Protein AF-A0A662XGJ7-F1 (afdb_monomer_lite)

Foldseek 3Di:
DPVVVVVVVVVVVCVVVVVVPPPDVVNLCVDPPHPNDDVVVVVVVVVVDDPVVVVVVVVVVVVVVVVVVVVVVVVVVVVVVVVVVVVVVVVVVVVVVVVVVVVVVVVVVVVVVVVVVVVVVVVVCVVVVVVVVVVVVVVVVVVVVVCVVCVVVVVVCVVPPPDDDDDDDDDD

Radius of gyration: 50.6 Å; chains: 1; bounding box: 105×69×120 Å

Sequence (172 aa):
MEDHGMARMQELLSSYYGLQDKESEQERLRNIDSPGFAPKTYVKLLESRGLNDLLETDDQLIREIKELDTNMQMLVYENYNKFISATDTIRKMKNNVASMEDEVGRVVASMDAITAKSESINVALAPHRSKVEKLIGVRRLLKRLEFIFELPQRLNTYEFAPKRPETWAGAD

Structure (mmCIF, N/CA/C/O backbone):
data_AF-A0A662XGJ7-F1
#
_entry.id   AF-A0A662XGJ7-F1
#
loop_
_atom_site.group_PDB
_atom_site.id
_atom_site.type_symbol
_atom_site.label_atom_id
_atom_site.label_alt_id
_atom_site.label_comp_id
_atom_site.label_asym_id
_atom_site.label_entity_id
_atom_site.label_seq_id
_atom_site.pdbx_PDB_ins_code
_atom_site.Cartn_x
_atom_site.Cartn_y
_atom_site.Cartn_z
_atom_site.occupancy
_atom_site.B_iso_or_equiv
_atom_site.auth_seq_id
_atom_site.auth_comp_id
_atom_site.auth_asym_id
_atom_site.auth_atom_id
_atom_site.pdbx_PDB_model_num
ATOM 1 N N . MET A 1 1 ? -12.585 -25.564 -6.637 1.00 50.94 1 MET A N 1
ATOM 2 C CA . MET A 1 1 ? -12.039 -25.880 -5.295 1.00 50.94 1 MET A CA 1
ATOM 3 C C . MET A 1 1 ? -11.843 -24.614 -4.436 1.00 50.94 1 MET A C 1
ATOM 5 O O . MET A 1 1 ? -11.063 -24.653 -3.497 1.00 50.94 1 MET A O 1
ATOM 9 N N . GLU A 1 2 ? -12.564 -23.510 -4.687 1.00 54.62 2 GLU A N 1
ATOM 10 C CA . GLU A 1 2 ? -12.321 -22.205 -4.022 1.00 54.62 2 GLU A CA 1
ATOM 11 C C . GLU A 1 2 ? -13.402 -21.801 -2.995 1.00 54.62 2 GLU A C 1
ATOM 13 O O . GLU A 1 2 ? -13.225 -20.846 -2.246 1.00 54.62 2 GLU A O 1
ATOM 18 N N . ASP A 1 3 ? -14.495 -22.562 -2.892 1.00 60.31 3 ASP A N 1
ATOM 19 C CA . ASP A 1 3 ? -15.695 -22.191 -2.120 1.00 60.31 3 ASP A CA 1
ATOM 20 C C . ASP A 1 3 ? -15.526 -22.324 -0.587 1.00 60.31 3 ASP A C 1
ATOM 22 O O . ASP A 1 3 ? -16.083 -21.569 0.208 1.00 60.31 3 ASP A O 1
ATOM 26 N N . HIS A 1 4 ? -14.652 -23.228 -0.135 1.00 64.62 4 HIS A N 1
ATOM 27 C CA . HIS A 1 4 ? -14.428 -23.472 1.297 1.00 64.62 4 HIS A CA 1
ATOM 28 C C . HIS A 1 4 ? -13.678 -22.342 2.026 1.00 64.62 4 HIS A C 1
ATOM 30 O O . HIS A 1 4 ? -13.681 -22.294 3.257 1.00 64.62 4 HIS A O 1
ATOM 36 N N . GLY A 1 5 ? -12.999 -21.451 1.295 1.00 72.88 5 GLY A N 1
ATOM 37 C CA . GLY A 1 5 ? -12.303 -20.299 1.880 1.00 72.88 5 GLY A CA 1
ATOM 38 C C . GLY A 1 5 ? -13.266 -19.186 2.288 1.00 72.88 5 GLY A C 1
ATOM 39 O O . GLY A 1 5 ? -13.151 -18.648 3.389 1.00 72.88 5 GLY A O 1
ATOM 40 N N . MET A 1 6 ? -14.250 -18.905 1.431 1.00 74.38 6 MET A N 1
ATOM 41 C CA . MET A 1 6 ? -15.259 -17.870 1.664 1.00 74.38 6 MET A CA 1
ATOM 42 C C . MET A 1 6 ? -16.194 -18.236 2.813 1.00 74.38 6 MET A C 1
ATOM 44 O O . MET A 1 6 ? -16.439 -17.399 3.675 1.00 74.38 6 MET A O 1
ATOM 48 N N . ALA A 1 7 ? -16.627 -19.497 2.894 1.00 79.06 7 ALA A N 1
ATOM 49 C CA . ALA A 1 7 ? -17.483 -19.963 3.984 1.00 79.06 7 ALA A CA 1
ATOM 50 C C . ALA A 1 7 ? -16.815 -19.809 5.364 1.00 79.06 7 ALA A C 1
ATOM 52 O O . ALA A 1 7 ? -17.432 -19.298 6.293 1.00 79.06 7 ALA A O 1
ATOM 53 N N . ARG A 1 8 ? -15.527 -20.163 5.489 1.00 77.88 8 ARG A N 1
ATOM 54 C CA . ARG A 1 8 ? -14.771 -19.992 6.745 1.00 77.88 8 ARG A CA 1
ATOM 55 C C . ARG A 1 8 ? -14.506 -18.531 7.086 1.00 77.88 8 ARG A C 1
ATOM 57 O O . ARG A 1 8 ? -14.531 -18.168 8.254 1.00 77.88 8 ARG A O 1
ATOM 64 N N . MET A 1 9 ? -14.243 -17.690 6.085 1.00 78.56 9 MET A N 1
ATOM 65 C CA . MET A 1 9 ? -14.070 -16.252 6.302 1.00 78.56 9 MET A CA 1
ATOM 66 C C . MET A 1 9 ? -15.383 -15.610 6.756 1.00 78.56 9 MET A C 1
ATOM 68 O O . MET A 1 9 ? -15.372 -14.794 7.670 1.00 78.56 9 MET A O 1
ATOM 72 N N . GLN A 1 10 ? -16.508 -16.018 6.168 1.00 77.56 10 GLN A N 1
ATOM 73 C CA . GLN A 1 10 ? -17.843 -15.568 6.544 1.00 77.56 10 GLN A CA 1
ATOM 74 C C . GLN A 1 10 ? -18.238 -16.050 7.946 1.00 77.56 10 GLN A C 1
ATOM 76 O O . GLN A 1 10 ? -18.788 -15.269 8.711 1.00 77.56 10 GLN A O 1
ATOM 81 N N . GLU A 1 11 ? -17.907 -17.288 8.312 1.00 78.38 11 GLU A N 1
ATOM 82 C CA . GLU A 1 11 ? -18.089 -17.827 9.666 1.00 78.38 11 GLU A CA 1
ATOM 83 C C . GLU A 1 11 ? -17.222 -17.080 10.693 1.00 78.38 11 GLU A C 1
ATOM 85 O O . GLU A 1 11 ? -17.712 -16.665 11.742 1.00 78.38 11 GLU A O 1
ATOM 90 N N . LEU A 1 12 ? -15.959 -16.803 10.356 1.00 79.06 12 LEU A N 1
ATOM 91 C CA . LEU A 1 12 ? -15.049 -16.049 11.216 1.00 79.06 12 LEU A CA 1
ATOM 92 C C . LEU A 1 12 ? -15.514 -14.597 11.395 1.00 79.06 12 LEU A C 1
ATOM 94 O O . LEU A 1 12 ? -15.572 -14.107 12.519 1.00 79.06 12 LEU A O 1
ATOM 98 N N . LEU A 1 13 ? -15.913 -13.923 10.315 1.00 76.06 13 LEU A N 1
ATOM 99 C CA . LEU A 1 13 ? -16.503 -12.582 10.364 1.00 76.06 13 LEU A CA 1
ATOM 100 C C . LEU A 1 13 ? -17.808 -12.589 11.170 1.00 76.06 13 LEU A C 1
ATOM 102 O O . LEU A 1 13 ? -18.011 -11.717 12.008 1.00 76.06 13 LEU A O 1
ATOM 106 N N . SER A 1 14 ? -18.661 -13.596 10.976 1.00 74.19 14 SER A N 1
ATOM 107 C CA . SER A 1 14 ? -19.903 -13.767 11.737 1.00 74.19 14 SER A CA 1
ATOM 108 C C . SER A 1 14 ? -19.639 -13.904 13.237 1.00 74.19 14 SER A C 1
ATOM 110 O O . SER A 1 14 ? -20.350 -13.293 14.033 1.00 74.19 14 SER A O 1
ATOM 112 N N . SER A 1 15 ? -18.598 -14.648 13.626 1.00 70.31 15 SER A N 1
ATOM 113 C CA . SER A 1 15 ? -18.175 -14.771 15.026 1.00 70.31 15 SER A CA 1
ATOM 114 C C . SER A 1 15 ? -17.576 -13.474 15.588 1.00 70.31 15 SER A C 1
ATOM 116 O O . SER A 1 15 ? -17.788 -13.157 16.752 1.00 70.31 15 SER A O 1
ATOM 118 N N . TYR A 1 16 ? -16.882 -12.686 14.758 1.00 72.75 16 TYR A N 1
ATOM 119 C CA . TYR A 1 16 ? -16.233 -11.436 15.171 1.00 72.75 16 TYR A CA 1
ATOM 120 C C . TYR A 1 16 ? -17.226 -10.276 15.348 1.00 72.75 16 TYR A C 1
ATOM 122 O O . TYR A 1 16 ? -16.988 -9.375 16.148 1.00 72.75 16 TYR A O 1
ATOM 130 N N . TYR A 1 17 ? -18.335 -10.291 14.602 1.00 79.12 17 TYR A N 1
ATOM 131 C CA . TYR A 1 17 ? -19.390 -9.272 14.656 1.00 79.12 17 TYR A CA 1
ATOM 132 C C . TYR A 1 17 ? -20.611 -9.681 15.498 1.00 79.12 17 TYR A C 1
ATOM 134 O O . TYR A 1 17 ? -21.613 -8.970 15.470 1.00 79.12 17 TYR A O 1
ATOM 142 N N . GLY A 1 18 ? -20.564 -10.811 16.217 1.00 59.62 18 GLY A N 1
ATOM 143 C CA . GLY A 1 18 ? -21.656 -11.233 17.112 1.00 59.62 18 GLY A CA 1
ATOM 144 C C . GLY A 1 18 ? -22.961 -11.595 16.390 1.00 59.62 18 GLY A C 1
ATOM 145 O O . GLY A 1 18 ? -24.011 -11.726 17.006 1.00 59.62 18 GLY A O 1
ATOM 146 N N . LEU A 1 19 ? -22.931 -11.821 15.070 1.00 64.31 19 LEU A N 1
ATOM 147 C CA . LEU A 1 19 ? -24.128 -12.199 14.294 1.00 64.31 19 LEU A CA 1
ATOM 148 C C . LEU A 1 19 ? -24.653 -13.603 14.646 1.00 64.31 19 LEU A C 1
ATOM 150 O O . LEU A 1 19 ? -25.683 -14.038 14.130 1.00 64.31 19 LEU A O 1
ATOM 154 N N . GLN A 1 20 ? -23.939 -14.312 15.520 1.00 57.41 20 GLN A N 1
ATOM 155 C CA . GLN A 1 20 ? -24.293 -15.617 16.058 1.00 57.41 20 GLN A CA 1
ATOM 156 C C . GLN A 1 20 ? -24.632 -15.571 17.554 1.00 57.41 20 GLN A C 1
ATOM 158 O O . GLN A 1 20 ? -24.712 -16.632 18.176 1.00 57.41 20 GLN A O 1
ATOM 163 N N . ASP A 1 21 ? -24.874 -14.377 18.110 1.00 56.59 21 ASP A N 1
ATOM 164 C CA . ASP A 1 21 ? -25.363 -14.182 19.475 1.00 56.59 21 ASP A CA 1
ATOM 165 C C . ASP A 1 21 ? -26.792 -14.725 19.592 1.00 56.59 21 ASP A C 1
ATOM 167 O O . ASP A 1 21 ? -27.801 -14.019 19.575 1.00 56.59 21 ASP A O 1
ATOM 171 N N . LYS A 1 22 ? -26.897 -16.045 19.733 1.00 58.97 22 LYS A N 1
ATOM 172 C CA . LYS A 1 22 ? -27.933 -16.600 20.587 1.00 58.97 22 LYS A CA 1
ATOM 173 C C . LYS A 1 22 ? -27.520 -16.192 21.993 1.00 58.97 22 LYS A C 1
ATOM 175 O O . LYS A 1 22 ? -26.636 -16.844 22.544 1.00 58.97 22 LYS A O 1
ATOM 180 N N . GLU A 1 23 ? -28.121 -15.123 22.531 1.00 57.38 23 GLU A N 1
ATOM 181 C CA . GLU A 1 23 ? -28.047 -14.836 23.970 1.00 57.38 23 GLU A CA 1
ATOM 182 C C . GLU A 1 23 ? -28.171 -16.171 24.696 1.00 57.38 23 GLU A C 1
ATOM 184 O O . GLU A 1 23 ? -29.112 -16.941 24.440 1.00 57.38 23 GLU A O 1
ATOM 189 N N . SER A 1 24 ? -27.196 -16.486 25.544 1.00 65.12 24 SER A N 1
ATOM 190 C CA . SER A 1 24 ? -27.275 -17.716 26.313 1.00 65.12 24 SER A CA 1
ATOM 191 C C . SER A 1 24 ? -28.597 -17.695 27.085 1.00 65.12 24 SER A C 1
ATOM 193 O O . SER A 1 24 ? -29.007 -16.653 27.593 1.00 65.12 24 SER A O 1
ATOM 195 N N . GLU A 1 25 ? -29.300 -18.826 27.199 1.00 63.03 25 GLU A N 1
ATOM 196 C CA . GLU A 1 25 ? -30.556 -18.875 27.973 1.00 63.03 25 GLU A CA 1
ATOM 197 C C . GLU A 1 25 ? -30.369 -18.299 29.395 1.00 63.03 25 GLU A C 1
ATOM 199 O O . GLU A 1 25 ? -31.285 -17.732 29.978 1.00 63.03 25 GLU A O 1
ATOM 204 N N . GLN A 1 26 ? -29.144 -18.347 29.925 1.00 59.88 26 GLN A N 1
ATOM 205 C CA . GLN A 1 26 ? -28.752 -17.730 31.190 1.00 59.88 26 GLN A CA 1
ATOM 206 C C . GLN A 1 26 ? -28.726 -16.191 31.157 1.00 59.88 26 GLN A C 1
ATOM 208 O O . GLN A 1 26 ? -29.174 -15.575 32.123 1.00 59.88 26 GLN A O 1
ATOM 213 N N . GLU A 1 27 ? -28.249 -15.558 30.085 1.00 64.38 27 GLU A N 1
ATOM 214 C CA . GLU A 1 27 ? -28.331 -14.100 29.895 1.00 64.38 27 GLU A CA 1
ATOM 215 C C . GLU A 1 27 ? -29.779 -13.647 29.714 1.00 64.38 27 GLU A C 1
ATOM 217 O O . GLU A 1 27 ? -30.202 -12.681 30.346 1.00 64.38 27 GLU A O 1
ATOM 222 N N . ARG A 1 28 ? -30.584 -14.411 28.967 1.00 67.00 28 ARG A N 1
ATOM 223 C CA . ARG A 1 28 ? -32.015 -14.121 28.759 1.00 67.00 28 ARG A CA 1
ATOM 224 C C . ARG A 1 28 ? -32.819 -14.165 30.053 1.00 67.00 28 ARG A C 1
ATOM 226 O O . ARG A 1 28 ? -33.773 -13.409 30.200 1.00 67.00 28 ARG A O 1
ATOM 233 N N . LEU A 1 29 ? -32.455 -15.042 30.988 1.00 64.38 29 LEU A N 1
ATOM 234 C CA . LEU A 1 29 ? -33.088 -15.145 32.309 1.00 64.38 29 LEU A CA 1
ATOM 235 C C . LEU A 1 29 ? -32.607 -14.065 33.295 1.00 64.38 29 LEU A C 1
ATOM 237 O O . LEU A 1 29 ? -33.295 -13.798 34.282 1.00 64.38 29 LEU A O 1
ATOM 241 N N . ARG A 1 30 ? -31.434 -13.462 33.053 1.00 68.50 30 ARG A N 1
ATOM 242 C CA . ARG A 1 30 ? -30.838 -12.391 33.875 1.00 68.50 30 ARG A CA 1
ATOM 243 C C . ARG A 1 30 ? -31.137 -10.984 33.354 1.00 68.50 30 ARG A C 1
ATOM 245 O O . ARG A 1 30 ? -31.025 -10.030 34.117 1.00 68.50 30 ARG A O 1
ATOM 252 N N . ASN A 1 31 ? -31.519 -10.858 32.087 1.00 78.25 31 ASN A N 1
ATOM 253 C CA . ASN A 1 31 ? -31.925 -9.604 31.468 1.00 78.25 31 ASN A CA 1
ATOM 254 C C . ASN A 1 31 ? -33.276 -9.145 32.045 1.00 78.25 31 ASN A C 1
ATOM 256 O O . ASN A 1 31 ? -34.274 -9.842 31.893 1.00 78.25 31 ASN A O 1
ATOM 260 N N . ILE A 1 32 ? -33.305 -7.978 32.695 1.00 79.06 32 ILE A N 1
ATOM 261 C CA . ILE A 1 32 ? -34.508 -7.400 33.321 1.00 79.06 32 ILE A CA 1
ATOM 262 C C . ILE A 1 32 ? -35.620 -7.125 32.299 1.00 79.06 32 ILE A C 1
ATOM 264 O O . ILE A 1 32 ? -36.797 -7.268 32.630 1.00 79.06 32 ILE A O 1
ATOM 268 N N . ASP A 1 33 ? -35.254 -6.780 31.064 1.00 81.56 33 ASP A N 1
ATOM 269 C CA . ASP A 1 33 ? -36.194 -6.443 29.991 1.00 81.56 33 ASP A CA 1
ATOM 270 C C . ASP A 1 33 ? -36.666 -7.681 29.206 1.00 81.56 33 ASP A C 1
ATOM 272 O O . ASP A 1 33 ? -37.500 -7.587 28.301 1.00 81.56 33 ASP A O 1
ATOM 276 N N . SER A 1 34 ? -36.151 -8.867 29.543 1.00 82.25 34 SER A N 1
ATOM 277 C CA . SER A 1 34 ? -36.523 -10.119 28.889 1.00 82.25 34 SER A CA 1
ATOM 278 C C . SER A 1 34 ? -37.843 -10.678 29.436 1.00 82.25 34 SER A C 1
ATOM 280 O O . SER A 1 34 ? -38.053 -10.717 30.651 1.00 82.25 34 SER A O 1
ATOM 282 N N . PRO A 1 35 ? -38.717 -11.242 28.577 1.00 77.62 35 PRO A N 1
ATOM 283 C CA . PRO A 1 35 ? -39.948 -11.905 29.014 1.00 77.62 35 PRO A CA 1
ATOM 284 C C . PRO A 1 35 ? -39.699 -13.155 29.880 1.00 77.62 35 PRO A C 1
ATOM 286 O O . PRO A 1 35 ? -40.634 -13.663 30.497 1.00 77.62 35 PRO A O 1
ATOM 289 N N . GLY A 1 36 ? -38.460 -13.663 29.923 1.00 78.25 36 GLY A N 1
ATOM 290 C CA . GLY A 1 36 ? -38.036 -14.771 30.783 1.00 78.25 36 GLY A CA 1
ATOM 291 C C . GLY A 1 36 ? -37.528 -14.351 32.167 1.00 78.25 36 GLY A C 1
ATOM 292 O O . GLY A 1 36 ? -37.191 -15.222 32.970 1.00 78.25 36 GLY A O 1
ATOM 293 N N . PHE A 1 37 ? -37.457 -13.050 32.470 1.00 82.12 37 PHE A N 1
ATOM 294 C CA . PHE A 1 37 ? -36.949 -12.573 33.753 1.00 82.12 37 PHE A CA 1
ATOM 295 C C . PHE A 1 37 ? -37.840 -13.037 34.912 1.00 82.12 37 PHE A C 1
ATOM 297 O O . PHE A 1 37 ? -39.057 -12.841 34.909 1.00 82.12 37 PHE A O 1
ATOM 304 N N . ALA A 1 38 ? -37.233 -13.647 35.934 1.00 77.31 38 ALA A N 1
ATOM 305 C CA . ALA A 1 38 ? -37.933 -14.169 37.107 1.00 77.31 38 ALA A CA 1
ATOM 306 C C . ALA A 1 38 ? -37.694 -13.277 38.346 1.00 77.31 38 ALA A C 1
ATOM 308 O O . ALA A 1 38 ? -36.878 -13.621 39.209 1.00 77.31 38 ALA A O 1
ATOM 309 N N . PRO A 1 39 ? -38.431 -12.158 38.511 1.00 77.88 39 PRO A N 1
ATOM 310 C CA . PRO A 1 39 ? -38.191 -11.187 39.585 1.00 77.88 39 PRO A CA 1
ATOM 311 C C . PRO A 1 39 ? -38.358 -11.783 40.989 1.00 77.88 39 PRO A C 1
ATOM 313 O O . PRO A 1 39 ? -37.655 -11.404 41.922 1.00 77.88 39 PRO A O 1
ATOM 316 N N . LYS A 1 40 ? -39.236 -12.783 41.147 1.00 78.88 40 LYS A N 1
ATOM 317 C CA . LYS A 1 40 ? -39.477 -13.460 42.434 1.00 78.88 40 LYS A CA 1
ATOM 318 C C . LYS A 1 40 ? -38.228 -14.140 43.004 1.00 78.88 40 LYS A C 1
ATOM 320 O O . LYS A 1 40 ? -38.103 -14.249 44.219 1.00 78.88 40 LYS A O 1
ATOM 325 N N . THR A 1 41 ? -37.311 -14.590 42.149 1.00 76.62 41 THR A N 1
ATOM 326 C CA . THR A 1 41 ? -36.062 -15.238 42.572 1.00 76.62 41 THR A CA 1
ATOM 327 C C . THR A 1 41 ? -35.112 -14.231 43.220 1.00 76.62 41 THR A C 1
ATOM 329 O O . THR A 1 41 ? -34.515 -14.530 44.250 1.00 76.62 41 THR A O 1
ATOM 332 N N . TYR A 1 42 ? -35.037 -13.017 42.672 1.00 74.25 42 TYR A N 1
ATOM 333 C CA . TYR A 1 42 ? -34.231 -11.925 43.220 1.00 74.25 42 TYR A CA 1
ATOM 334 C C . TYR A 1 42 ? -34.848 -11.336 44.496 1.00 74.25 42 TYR A C 1
ATOM 336 O O . TYR A 1 42 ? -34.130 -11.042 45.447 1.00 74.25 42 TYR A O 1
ATOM 344 N N . VAL A 1 43 ? -36.182 -11.257 44.573 1.00 79.56 43 VAL A N 1
ATOM 345 C CA . VAL A 1 43 ? -36.891 -10.812 45.788 1.00 79.56 43 VAL A CA 1
ATOM 346 C C . VAL A 1 43 ? -36.745 -11.809 46.943 1.00 79.56 43 VAL A C 1
ATOM 348 O O . VAL A 1 43 ? -36.547 -11.399 48.080 1.00 79.56 43 VAL A O 1
ATOM 351 N N . LYS A 1 44 ? -36.731 -13.120 46.679 1.00 75.69 44 LYS A N 1
ATOM 352 C CA . LYS A 1 44 ? -36.417 -14.124 47.715 1.00 75.69 44 LYS A CA 1
ATOM 353 C C . LYS A 1 44 ? -35.015 -13.969 48.305 1.00 75.69 44 LYS A C 1
ATOM 355 O O . LYS A 1 44 ? -34.789 -14.334 49.454 1.00 75.69 44 LYS A O 1
ATOM 360 N N . LEU A 1 45 ? -34.072 -13.428 47.534 1.00 67.31 45 LEU A N 1
ATOM 361 C CA . LEU A 1 45 ? -32.720 -13.164 48.015 1.00 67.31 45 LEU A CA 1
ATOM 362 C C . LEU A 1 45 ? -32.725 -12.078 49.108 1.00 67.31 45 LEU A C 1
ATOM 364 O O . LEU A 1 45 ? -32.018 -12.232 50.103 1.00 67.31 45 LEU A O 1
ATOM 368 N N . LEU A 1 46 ? -33.585 -11.059 48.963 1.00 70.00 46 LEU A N 1
ATOM 369 C CA . LEU A 1 46 ? -33.820 -9.997 49.956 1.00 70.00 46 LEU A CA 1
ATOM 370 C C . LEU A 1 46 ? -34.432 -10.527 51.261 1.00 70.00 46 LEU A C 1
ATOM 372 O O . LEU A 1 46 ? -34.154 -9.982 52.322 1.00 70.00 46 LEU A O 1
ATOM 376 N N . GLU A 1 47 ? -35.228 -11.599 51.205 1.00 74.69 47 GLU A N 1
ATOM 377 C CA . GLU A 1 47 ? -35.779 -12.255 52.404 1.00 74.69 47 GLU A CA 1
ATOM 378 C C . GLU A 1 47 ? -34.724 -13.084 53.162 1.00 74.69 47 GLU A C 1
ATOM 380 O O . GLU A 1 47 ? -34.881 -13.354 54.351 1.00 74.69 47 GLU A O 1
ATOM 385 N N . SER A 1 48 ? -33.654 -13.505 52.476 1.00 74.31 48 SER A N 1
ATOM 386 C CA . SER A 1 48 ? -32.638 -14.431 53.002 1.00 74.31 48 SER A CA 1
ATOM 387 C C . SER A 1 48 ? -31.326 -13.777 53.452 1.00 74.31 48 SER A C 1
ATOM 389 O O . SER A 1 48 ? -30.578 -14.396 54.208 1.00 74.31 48 SER A O 1
ATOM 391 N N . ARG A 1 49 ? -31.025 -12.555 52.992 1.00 77.56 49 ARG A N 1
ATOM 392 C CA . ARG A 1 49 ? -29.775 -11.832 53.287 1.00 77.56 49 ARG A CA 1
ATOM 393 C C . ARG A 1 49 ? -29.985 -10.680 54.266 1.00 77.56 49 ARG A C 1
ATOM 395 O O . ARG A 1 49 ? -31.029 -10.036 54.271 1.00 77.56 49 ARG A O 1
ATOM 402 N N . GLY A 1 50 ? -28.968 -10.408 55.087 1.00 84.19 50 GLY A N 1
ATOM 403 C CA . GLY A 1 50 ? -28.967 -9.270 56.007 1.00 84.19 50 GLY A CA 1
ATOM 404 C C . GLY A 1 50 ? -28.715 -7.933 55.298 1.00 84.19 50 GLY A C 1
ATOM 405 O O . GLY A 1 50 ? -28.151 -7.894 54.207 1.00 84.19 50 GLY A O 1
ATOM 406 N N . LEU A 1 51 ? -29.085 -6.820 55.943 1.00 83.62 51 LEU A N 1
ATOM 407 C CA . LEU A 1 51 ? -28.925 -5.464 55.392 1.00 83.62 51 LEU A CA 1
ATOM 408 C C . LEU A 1 51 ? -27.470 -5.130 55.014 1.00 83.62 51 LEU A C 1
ATOM 410 O O . LEU A 1 51 ? -27.247 -4.489 53.994 1.00 83.62 51 LEU A O 1
ATOM 414 N N . ASN A 1 52 ? -26.490 -5.575 55.808 1.00 87.25 52 ASN A N 1
ATOM 415 C CA . ASN A 1 52 ? -25.070 -5.333 55.525 1.00 87.25 52 ASN A CA 1
ATOM 416 C C . ASN A 1 52 ? -24.603 -6.056 54.253 1.00 87.25 52 ASN A C 1
ATOM 418 O O . ASN A 1 52 ? -23.927 -5.445 53.435 1.00 87.25 52 ASN A O 1
ATOM 422 N N . ASP A 1 53 ? -25.017 -7.311 54.048 1.00 85.19 53 ASP A N 1
ATOM 423 C CA . ASP A 1 53 ? -24.687 -8.065 52.830 1.00 85.19 53 ASP A CA 1
ATOM 424 C C . ASP A 1 53 ? -25.306 -7.405 51.592 1.00 85.19 53 ASP A C 1
ATOM 426 O O . ASP A 1 53 ? -24.708 -7.392 50.516 1.00 85.19 53 ASP A O 1
ATOM 430 N N . LEU A 1 54 ? -26.522 -6.864 51.733 1.00 84.12 54 LEU A N 1
ATOM 431 C CA . LEU A 1 54 ? -27.193 -6.143 50.656 1.00 84.12 54 LEU A CA 1
ATOM 432 C C . LEU A 1 54 ? -26.458 -4.838 50.320 1.00 84.12 54 LEU A C 1
ATOM 434 O O . LEU A 1 54 ? -26.283 -4.542 49.144 1.00 84.12 54 LEU A O 1
ATOM 438 N N . LEU A 1 55 ? -25.995 -4.102 51.335 1.00 89.00 55 LEU A N 1
ATOM 439 C CA . LEU A 1 55 ? -25.208 -2.880 51.158 1.00 89.00 55 LEU A CA 1
ATOM 440 C C . LEU A 1 55 ? -23.863 -3.167 50.471 1.00 89.00 55 LEU A C 1
ATOM 442 O O . LEU A 1 55 ? -23.477 -2.463 49.548 1.00 89.00 55 LEU A O 1
ATOM 446 N N . GLU A 1 56 ? -23.176 -4.241 50.867 1.00 90.56 56 GLU A N 1
ATOM 447 C CA . GLU A 1 56 ? -21.926 -4.662 50.223 1.00 90.56 56 GLU A CA 1
ATOM 448 C C . GLU A 1 56 ? -22.153 -5.073 48.760 1.00 90.56 56 GLU A C 1
ATOM 450 O O . GLU A 1 56 ? -21.348 -4.752 47.883 1.00 90.56 56 GLU A O 1
ATOM 455 N N . THR A 1 57 ? -23.276 -5.744 48.482 1.00 87.06 57 THR A N 1
ATOM 456 C CA . THR A 1 57 ? -23.670 -6.104 47.113 1.00 87.06 57 THR A CA 1
ATOM 457 C C . THR A 1 57 ? -23.975 -4.854 46.280 1.00 87.06 57 THR A C 1
ATOM 459 O O . THR A 1 57 ? -23.573 -4.792 45.122 1.00 87.06 57 THR A O 1
ATOM 462 N N . ASP A 1 58 ? -24.635 -3.846 46.854 1.00 88.31 58 ASP A N 1
ATOM 463 C CA . ASP A 1 58 ? -24.887 -2.555 46.197 1.00 88.31 58 ASP A CA 1
ATOM 464 C C . ASP A 1 58 ? -23.575 -1.821 45.870 1.00 88.31 58 ASP A C 1
ATOM 466 O O . ASP A 1 58 ? -23.335 -1.452 44.719 1.00 88.31 58 ASP A O 1
ATOM 470 N N . ASP A 1 59 ? -22.656 -1.727 46.835 1.00 94.31 59 ASP A N 1
ATOM 471 C CA . ASP A 1 59 ? -21.326 -1.139 46.634 1.00 94.31 59 ASP A CA 1
ATOM 472 C C . ASP A 1 59 ? -20.509 -1.877 45.560 1.00 94.31 59 ASP A C 1
ATOM 474 O O . ASP A 1 59 ? -19.687 -1.278 44.854 1.00 94.31 59 ASP A O 1
ATOM 478 N N . GLN A 1 60 ? -20.688 -3.194 45.446 1.00 93.88 60 GLN A N 1
ATOM 479 C CA . GLN A 1 60 ? -20.067 -4.005 44.403 1.00 93.88 60 GLN A CA 1
ATOM 480 C C . GLN A 1 60 ? -20.689 -3.720 43.030 1.00 93.88 60 GLN A C 1
ATOM 482 O O . GLN A 1 60 ? -19.955 -3.456 42.079 1.00 93.88 60 GLN A O 1
ATOM 487 N N . LEU A 1 61 ? -22.019 -3.674 42.931 1.00 92.00 61 LEU A N 1
ATOM 488 C CA . LEU A 1 61 ? -22.720 -3.341 41.688 1.00 92.00 61 LEU A CA 1
ATOM 489 C C . LEU A 1 61 ? -22.355 -1.937 41.190 1.00 92.00 61 LEU A C 1
ATOM 491 O O . LEU A 1 61 ? -22.100 -1.751 40.003 1.00 92.00 61 LEU A O 1
ATOM 495 N N . ILE A 1 62 ? -22.248 -0.950 42.085 1.00 95.62 62 ILE A N 1
ATOM 496 C CA . ILE A 1 62 ? -21.812 0.409 41.727 1.00 95.62 62 ILE A CA 1
ATOM 497 C C . ILE A 1 62 ? -20.396 0.399 41.132 1.00 95.62 62 ILE A C 1
ATOM 499 O O . ILE A 1 62 ? -20.110 1.159 40.202 1.00 95.62 62 ILE A O 1
ATOM 503 N N . ARG A 1 63 ? -19.494 -0.436 41.660 1.00 96.56 63 ARG A N 1
ATOM 504 C CA . ARG A 1 63 ? -18.136 -0.592 41.120 1.00 96.56 63 ARG A CA 1
ATOM 505 C C . ARG A 1 63 ? -18.152 -1.249 39.745 1.00 96.56 63 ARG A C 1
ATOM 507 O O . ARG A 1 63 ? -17.528 -0.713 38.833 1.00 96.56 63 ARG A O 1
ATOM 514 N N . GLU A 1 64 ? -18.913 -2.325 39.582 1.00 95.25 64 GLU A N 1
ATOM 515 C CA . GLU A 1 64 ? -19.059 -3.033 38.305 1.00 95.25 64 GLU A CA 1
ATOM 516 C C . GLU A 1 64 ? -19.655 -2.133 37.215 1.00 95.25 64 GLU A C 1
ATOM 518 O O . GLU A 1 64 ? -19.148 -2.108 36.096 1.00 95.25 64 GLU A O 1
ATOM 523 N N . ILE A 1 65 ? -20.667 -1.321 37.542 1.00 93.94 65 ILE A N 1
ATOM 524 C CA . ILE A 1 65 ? -21.260 -0.353 36.604 1.00 93.94 65 ILE A CA 1
ATOM 525 C C . ILE A 1 65 ? -20.208 0.656 36.123 1.00 93.94 65 ILE A C 1
ATOM 527 O O . ILE A 1 65 ? -20.127 0.947 34.930 1.00 93.94 65 ILE A O 1
ATOM 531 N N . LYS A 1 66 ? -19.379 1.183 37.033 1.00 96.56 66 LYS A N 1
ATOM 532 C CA . LYS A 1 66 ? -18.311 2.136 36.681 1.00 96.56 66 LYS A CA 1
ATOM 533 C C . LYS A 1 66 ? -17.216 1.493 35.835 1.00 96.56 66 LYS A C 1
ATOM 535 O O . LYS A 1 66 ? -16.699 2.123 34.911 1.00 96.56 66 LYS A O 1
ATOM 540 N N . GLU A 1 67 ? -16.845 0.259 36.158 1.00 96.44 67 GLU A N 1
ATOM 541 C CA . GLU A 1 67 ? -15.864 -0.501 35.388 1.00 96.44 67 GLU A CA 1
ATOM 542 C C . GLU A 1 67 ? -16.381 -0.776 33.973 1.00 96.44 67 GLU A C 1
ATOM 544 O O . GLU A 1 67 ? -15.666 -0.539 33.001 1.00 96.44 67 GLU A O 1
ATOM 549 N N . LEU A 1 68 ? -17.644 -1.188 33.844 1.00 96.19 68 LEU A N 1
ATOM 550 C CA . LEU A 1 68 ? -18.278 -1.428 32.554 1.00 96.19 68 LEU A CA 1
ATOM 551 C C . LEU A 1 68 ? -18.349 -0.153 31.702 1.00 96.19 68 LEU A C 1
ATOM 553 O O . LEU A 1 68 ? -18.024 -0.208 30.517 1.00 96.19 68 LEU A O 1
ATOM 557 N N . ASP A 1 69 ? -18.699 0.993 32.293 1.00 96.38 69 ASP A N 1
ATOM 558 C CA . ASP A 1 69 ? -18.685 2.286 31.593 1.00 96.38 69 ASP A CA 1
ATOM 559 C C . ASP A 1 69 ? -17.273 2.653 31.106 1.00 96.38 69 ASP A C 1
ATOM 561 O O . ASP A 1 69 ? -17.076 3.018 29.947 1.00 96.38 69 ASP A O 1
ATOM 565 N N . THR A 1 70 ? -16.259 2.459 31.954 1.00 97.25 70 THR A N 1
ATOM 566 C CA . THR A 1 70 ? -14.853 2.704 31.592 1.00 97.25 70 THR A CA 1
ATOM 567 C C . THR A 1 70 ? -14.400 1.788 30.452 1.00 97.25 70 THR A C 1
ATOM 569 O O . THR A 1 70 ? -13.772 2.244 29.494 1.00 97.25 70 THR A O 1
ATOM 572 N N . ASN A 1 71 ? -14.751 0.503 30.513 1.00 95.69 71 ASN A N 1
ATOM 573 C CA . ASN A 1 71 ? -14.442 -0.473 29.470 1.00 95.69 71 ASN A CA 1
ATOM 574 C C . ASN A 1 71 ? -15.138 -0.122 28.150 1.00 95.69 71 ASN A C 1
ATOM 576 O O . ASN A 1 71 ? -14.520 -0.190 27.087 1.00 95.69 71 ASN A O 1
ATOM 580 N N . MET A 1 72 ? -16.397 0.318 28.207 1.00 96.19 72 MET A N 1
ATOM 581 C CA . MET A 1 72 ? -17.133 0.787 27.035 1.00 96.19 72 MET A CA 1
ATOM 582 C C . MET A 1 72 ? -16.453 2.012 26.409 1.00 96.19 72 MET A C 1
ATOM 584 O O . MET A 1 72 ? -16.235 2.043 25.197 1.00 96.19 72 MET A O 1
ATOM 588 N N . GLN A 1 73 ? -16.054 2.997 27.218 1.00 96.88 73 GLN A N 1
ATOM 589 C CA . GLN A 1 73 ? -15.318 4.171 26.741 1.00 96.88 73 GLN A CA 1
ATOM 590 C C . GLN A 1 73 ? -13.978 3.787 26.098 1.00 96.88 73 GLN A C 1
ATOM 592 O O . GLN A 1 73 ? -13.636 4.293 25.026 1.00 96.88 73 GLN A O 1
ATOM 597 N N . MET A 1 74 ? -13.237 2.860 26.710 1.00 96.38 74 MET A N 1
ATOM 598 C CA . MET A 1 74 ? -11.969 2.359 26.177 1.00 96.38 74 MET A CA 1
ATOM 599 C C . MET A 1 74 ? -12.162 1.658 24.829 1.00 96.38 74 MET A C 1
ATOM 601 O O . MET A 1 74 ? -11.415 1.927 23.888 1.00 96.38 74 MET A O 1
ATOM 605 N N . LEU A 1 75 ? -13.198 0.825 24.699 1.00 96.88 75 LEU A N 1
ATOM 606 C CA . LEU A 1 75 ? -13.518 0.143 23.448 1.00 96.88 75 LEU A CA 1
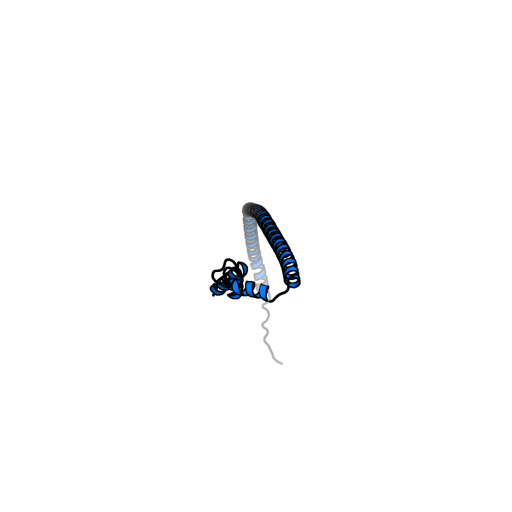ATOM 607 C C . LEU A 1 75 ? -13.828 1.143 22.330 1.00 96.88 75 LEU A C 1
ATOM 609 O O . LEU A 1 75 ? -13.322 1.003 21.217 1.00 96.88 75 LEU A O 1
ATOM 613 N N . VAL A 1 76 ? -14.628 2.168 22.630 1.00 96.62 76 VAL A N 1
ATOM 614 C CA . VAL A 1 76 ? -14.954 3.245 21.687 1.00 96.62 76 VAL A CA 1
ATOM 615 C C . VAL A 1 76 ? -13.683 3.973 21.250 1.00 96.62 76 VAL A C 1
ATOM 617 O O . VAL A 1 76 ? -13.466 4.164 20.052 1.00 96.62 76 VAL A O 1
ATOM 620 N N . TYR A 1 77 ? -12.811 4.324 22.196 1.00 97.69 77 TYR A N 1
ATOM 621 C CA . TYR A 1 77 ? -11.538 4.980 21.908 1.00 97.69 77 TYR A CA 1
ATOM 622 C C . TYR A 1 77 ? -10.631 4.125 21.013 1.00 97.69 77 TYR A C 1
ATOM 624 O O . TYR A 1 77 ? -10.110 4.610 20.005 1.00 97.69 77 TYR A O 1
ATOM 632 N N . GLU A 1 78 ? -10.475 2.839 21.330 1.00 97.50 78 GLU A N 1
ATOM 633 C CA . GLU A 1 78 ? -9.713 1.916 20.493 1.00 97.50 78 GLU A CA 1
ATOM 634 C C . GLU A 1 78 ? -10.290 1.802 19.083 1.00 97.50 78 GLU A C 1
ATOM 636 O O . GLU A 1 78 ? -9.535 1.793 18.108 1.00 97.50 78 GLU A O 1
ATOM 641 N N . ASN A 1 79 ? -11.616 1.711 18.959 1.00 96.44 79 ASN A N 1
ATOM 642 C CA . ASN A 1 79 ? -12.270 1.594 17.663 1.00 96.44 79 ASN A CA 1
ATOM 643 C C . ASN A 1 79 ? -12.043 2.855 16.823 1.00 96.44 79 ASN A C 1
ATOM 645 O O . ASN A 1 79 ? -11.600 2.758 15.679 1.00 96.44 79 ASN A O 1
ATOM 649 N N . TYR A 1 80 ? -12.237 4.043 17.406 1.00 97.69 80 TYR A N 1
ATOM 650 C CA . TYR A 1 80 ? -11.956 5.305 16.721 1.00 97.69 80 TYR A CA 1
ATOM 651 C C . TYR A 1 80 ? -10.493 5.416 16.290 1.00 97.69 80 TYR A C 1
ATOM 653 O O . TYR A 1 80 ? -10.225 5.777 15.146 1.00 97.69 80 TYR A O 1
ATOM 661 N N . ASN A 1 81 ? -9.540 5.037 17.143 1.00 97.38 81 ASN A N 1
ATOM 662 C CA . ASN A 1 81 ? -8.126 5.027 16.768 1.00 97.38 81 ASN A CA 1
ATOM 663 C C . ASN A 1 81 ? -7.823 4.064 15.614 1.00 97.38 81 ASN A C 1
ATOM 665 O O . ASN A 1 81 ? -7.053 4.408 14.710 1.00 97.38 81 ASN A O 1
ATOM 669 N N . LYS A 1 82 ? -8.441 2.876 15.610 1.00 97.69 82 LYS A N 1
ATOM 670 C CA . LYS A 1 82 ? -8.329 1.907 14.508 1.00 97.69 82 LYS A CA 1
ATOM 671 C C . LYS A 1 82 ? -8.910 2.488 13.214 1.00 97.69 82 LYS A C 1
ATOM 673 O O . LYS A 1 82 ? -8.255 2.405 12.178 1.00 97.69 82 LYS A O 1
ATOM 678 N N . PHE A 1 83 ? -10.065 3.155 13.268 1.00 97.69 83 PHE A N 1
ATOM 679 C CA . PHE A 1 83 ? -10.671 3.824 12.109 1.00 97.69 83 PHE A CA 1
ATOM 680 C C . PHE A 1 83 ? -9.825 4.976 11.563 1.00 97.69 83 PHE A C 1
ATOM 682 O O . PHE A 1 83 ? -9.649 5.086 10.347 1.00 97.69 83 PHE A O 1
ATOM 689 N N . ILE A 1 84 ? -9.276 5.816 12.440 1.00 96.31 84 ILE A N 1
ATOM 690 C CA . ILE A 1 84 ? -8.383 6.913 12.049 1.00 96.31 84 ILE A CA 1
ATOM 691 C C . ILE A 1 84 ? -7.139 6.339 11.364 1.00 96.31 84 ILE A C 1
ATOM 693 O O . ILE A 1 84 ? -6.815 6.732 10.244 1.00 96.31 84 ILE A O 1
ATOM 697 N N . SER A 1 85 ? -6.510 5.329 11.970 1.00 98.00 85 SER A N 1
ATOM 698 C CA . SER A 1 85 ? -5.323 4.666 11.415 1.00 98.00 85 SER A CA 1
ATOM 699 C C . SER A 1 85 ? -5.604 3.992 10.066 1.00 98.00 85 SER A C 1
ATOM 701 O O . SER A 1 85 ? -4.797 4.086 9.136 1.00 98.00 85 SER A O 1
ATOM 703 N N . ALA A 1 86 ? -6.763 3.343 9.925 1.00 97.44 86 ALA A N 1
ATOM 704 C CA . ALA A 1 86 ? -7.203 2.750 8.665 1.00 97.44 86 ALA A CA 1
ATOM 705 C C . ALA A 1 86 ? -7.415 3.828 7.592 1.00 97.44 86 ALA A C 1
ATOM 707 O O . ALA A 1 86 ? -6.938 3.687 6.467 1.00 97.44 86 ALA A O 1
ATOM 708 N N . THR A 1 87 ? -8.051 4.945 7.952 1.00 97.38 87 THR A N 1
ATOM 709 C CA . THR A 1 87 ? -8.283 6.073 7.039 1.00 97.38 87 THR A CA 1
ATOM 710 C C . THR A 1 87 ? -6.970 6.711 6.584 1.00 97.38 87 THR A C 1
ATOM 712 O O . THR A 1 87 ? -6.794 6.997 5.397 1.00 97.38 87 THR A O 1
ATOM 715 N N . ASP A 1 88 ? -6.010 6.884 7.490 1.00 97.50 88 ASP A N 1
ATOM 716 C CA . ASP A 1 88 ? -4.679 7.390 7.152 1.00 97.50 88 ASP A CA 1
ATOM 717 C C . ASP A 1 88 ? -3.910 6.420 6.253 1.00 97.50 88 ASP A C 1
ATOM 719 O O . ASP A 1 88 ? -3.224 6.849 5.320 1.00 97.50 88 ASP A O 1
ATOM 723 N N . THR A 1 89 ? -4.062 5.115 6.481 1.00 97.12 89 THR A N 1
ATOM 724 C CA . THR A 1 89 ? -3.491 4.076 5.617 1.00 97.12 89 THR A CA 1
ATOM 725 C C . THR A 1 89 ? -4.071 4.159 4.210 1.00 97.12 89 THR A C 1
ATOM 727 O O . THR A 1 89 ? -3.310 4.204 3.244 1.00 97.12 89 THR A O 1
ATOM 730 N N . ILE A 1 90 ? -5.393 4.291 4.077 1.00 96.38 90 ILE A N 1
ATOM 731 C CA . ILE A 1 90 ? -6.064 4.472 2.782 1.00 96.38 90 ILE A CA 1
ATOM 732 C C . ILE A 1 90 ? -5.557 5.739 2.077 1.00 96.38 90 ILE A C 1
ATOM 734 O O . ILE A 1 90 ? -5.266 5.710 0.880 1.00 96.38 90 ILE A O 1
ATOM 738 N N . ARG A 1 91 ? -5.386 6.850 2.806 1.00 97.19 91 ARG A N 1
ATOM 739 C CA . ARG A 1 91 ? -4.854 8.099 2.235 1.00 97.19 91 ARG A CA 1
ATOM 740 C C . ARG A 1 91 ? -3.420 7.927 1.726 1.00 97.19 91 ARG A C 1
ATOM 742 O O . ARG A 1 91 ? -3.113 8.371 0.621 1.00 97.19 91 ARG A O 1
ATOM 749 N N . LYS A 1 92 ? -2.554 7.262 2.497 1.00 97.19 92 LYS A N 1
ATOM 750 C CA . LYS A 1 92 ? -1.179 6.940 2.078 1.00 97.19 92 LYS A CA 1
ATOM 751 C C . LYS A 1 92 ? -1.167 6.031 0.850 1.00 97.19 92 LYS A C 1
ATOM 753 O O . LYS A 1 92 ? -0.443 6.319 -0.097 1.00 97.19 92 LYS A O 1
ATOM 758 N N . MET A 1 93 ? -1.999 4.987 0.831 1.00 96.44 93 MET A N 1
ATOM 759 C CA . MET A 1 93 ? -2.133 4.093 -0.323 1.00 96.44 93 MET A CA 1
ATOM 760 C C . MET A 1 93 ? -2.536 4.861 -1.582 1.00 96.44 93 MET A C 1
ATOM 762 O O . MET A 1 93 ? -1.890 4.701 -2.611 1.00 96.44 93 MET A O 1
ATOM 766 N N . LYS A 1 94 ? -3.533 5.751 -1.494 1.00 96.31 94 LYS A N 1
ATOM 767 C CA . LYS A 1 94 ? -3.959 6.594 -2.621 1.00 96.31 94 LYS A CA 1
ATOM 768 C C . LYS A 1 94 ? -2.805 7.426 -3.188 1.00 96.31 94 LYS A C 1
ATOM 770 O O . LYS A 1 94 ? -2.604 7.442 -4.398 1.00 96.31 94 LYS A O 1
ATOM 775 N N . ASN A 1 95 ? -2.049 8.103 -2.324 1.00 96.06 95 ASN A N 1
ATOM 776 C CA . ASN A 1 95 ? -0.931 8.944 -2.758 1.00 96.06 95 ASN A CA 1
ATOM 777 C C . ASN A 1 95 ? 0.194 8.115 -3.394 1.00 96.06 95 ASN A C 1
ATOM 779 O O . ASN A 1 95 ? 0.753 8.518 -4.410 1.00 96.06 95 ASN A O 1
ATOM 783 N N . ASN A 1 96 ? 0.500 6.947 -2.823 1.00 95.81 96 ASN A N 1
ATOM 784 C CA . ASN A 1 96 ? 1.520 6.051 -3.362 1.00 95.81 96 ASN A CA 1
ATOM 785 C C . ASN A 1 96 ? 1.122 5.495 -4.733 1.00 95.81 96 ASN A C 1
ATOM 787 O O . ASN A 1 96 ? 1.962 5.442 -5.623 1.00 95.81 96 ASN A O 1
ATOM 791 N N . VAL A 1 97 ? -0.147 5.111 -4.916 1.00 95.56 97 VAL A N 1
ATOM 792 C CA . VAL A 1 97 ? -0.659 4.632 -6.209 1.00 95.56 97 VAL A CA 1
ATOM 793 C C . VAL A 1 97 ? -0.582 5.736 -7.261 1.00 95.56 97 VAL A C 1
ATOM 795 O O . VAL A 1 97 ? -0.045 5.489 -8.332 1.00 95.56 97 VAL A O 1
ATOM 798 N N . ALA A 1 98 ? -1.007 6.960 -6.936 1.00 94.06 98 ALA A N 1
ATOM 799 C CA . ALA A 1 98 ? -0.887 8.092 -7.858 1.00 94.06 98 ALA A CA 1
ATOM 800 C C . ALA A 1 98 ? 0.578 8.356 -8.258 1.00 94.06 98 ALA A C 1
ATOM 802 O O . ALA A 1 98 ? 0.898 8.476 -9.436 1.00 94.06 98 ALA A O 1
ATOM 803 N N . SER A 1 99 ? 1.502 8.352 -7.290 1.00 95.81 99 SER A N 1
ATOM 804 C CA . SER A 1 99 ? 2.934 8.499 -7.582 1.00 95.81 99 SER A CA 1
ATOM 805 C C . SER A 1 99 ? 3.497 7.343 -8.416 1.00 95.81 99 SER A C 1
ATOM 807 O O . SER A 1 99 ? 4.438 7.547 -9.183 1.00 95.81 99 SER A O 1
ATOM 809 N N . MET A 1 100 ? 2.975 6.128 -8.240 1.00 95.88 100 MET A N 1
ATOM 810 C CA . MET A 1 100 ? 3.379 4.955 -9.012 1.00 95.88 100 MET A CA 1
ATOM 811 C C . MET A 1 100 ? 2.883 5.046 -10.457 1.00 95.88 100 MET A C 1
ATOM 813 O O . MET A 1 100 ? 3.644 4.729 -11.367 1.00 95.88 100 MET A O 1
ATOM 817 N N . GLU A 1 101 ? 1.654 5.511 -10.683 1.00 95.69 101 GLU A N 1
ATOM 818 C CA . GLU A 1 101 ? 1.130 5.781 -12.028 1.00 95.69 101 GLU A CA 1
ATOM 819 C C . GLU A 1 101 ? 2.007 6.800 -12.771 1.00 95.69 101 GLU A C 1
ATOM 821 O O . GLU A 1 101 ? 2.404 6.551 -13.912 1.00 95.69 101 GLU A O 1
ATOM 826 N N . ASP A 1 102 ? 2.410 7.884 -12.099 1.00 96.31 102 ASP A N 1
ATOM 827 C CA . ASP A 1 102 ? 3.320 8.884 -12.667 1.00 96.31 102 ASP A CA 1
ATOM 828 C C . ASP A 1 102 ? 4.688 8.283 -13.031 1.00 96.31 102 ASP A C 1
ATOM 830 O O . ASP A 1 102 ? 5.235 8.564 -14.100 1.00 96.31 102 ASP A O 1
ATOM 834 N N . GLU A 1 103 ? 5.267 7.449 -12.159 1.00 96.56 103 GLU A N 1
ATOM 835 C CA . GLU A 1 103 ? 6.544 6.769 -12.423 1.00 96.56 103 GLU A CA 1
ATOM 836 C C . GLU A 1 103 ? 6.448 5.834 -13.633 1.00 96.56 103 GLU A C 1
ATOM 838 O O . GLU A 1 103 ? 7.306 5.866 -14.517 1.00 96.56 103 GLU A O 1
ATOM 843 N N . VAL A 1 104 ? 5.381 5.035 -13.711 1.00 96.88 104 VAL A N 1
ATOM 844 C CA . VAL A 1 104 ? 5.136 4.139 -14.847 1.00 96.88 104 VAL A CA 1
ATOM 845 C C . VAL A 1 104 ? 5.011 4.945 -16.138 1.00 96.88 104 VAL A C 1
ATOM 847 O O . VAL A 1 104 ? 5.629 4.584 -17.141 1.00 96.88 104 VAL A O 1
ATOM 850 N N . GLY A 1 105 ? 4.303 6.079 -16.107 1.00 96.88 105 GLY A N 1
ATOM 851 C CA . GLY A 1 105 ? 4.217 6.999 -17.240 1.00 96.88 105 GLY A CA 1
ATOM 852 C 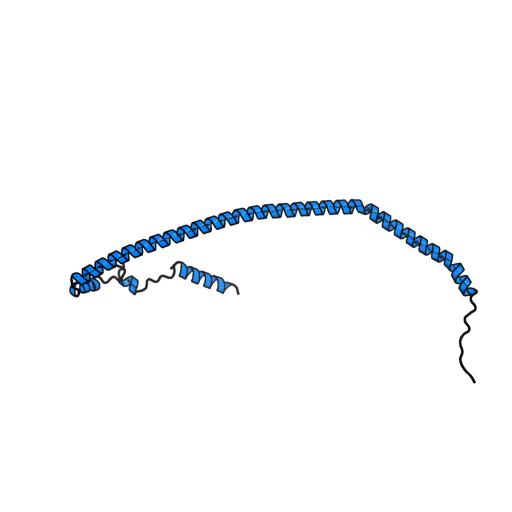C . GLY A 1 105 ? 5.591 7.488 -17.712 1.00 96.88 105 GLY A C 1
ATOM 853 O O . GLY A 1 105 ? 5.867 7.497 -18.914 1.00 96.88 105 GLY A O 1
ATOM 854 N N . ARG A 1 106 ? 6.501 7.821 -16.786 1.00 96.88 106 ARG A N 1
ATOM 855 C CA . ARG A 1 106 ? 7.878 8.216 -17.138 1.00 96.88 106 ARG A CA 1
ATOM 856 C C . ARG A 1 106 ? 8.690 7.075 -17.737 1.00 96.88 106 ARG A C 1
ATOM 858 O O . ARG A 1 106 ? 9.449 7.308 -18.678 1.00 96.88 106 ARG A O 1
ATOM 865 N N . VAL A 1 107 ? 8.546 5.859 -17.216 1.00 97.31 107 VAL A N 1
ATOM 866 C CA . VAL A 1 107 ? 9.233 4.676 -17.755 1.00 97.31 107 VAL A CA 1
ATOM 867 C C . VAL A 1 107 ? 8.780 4.395 -19.186 1.00 97.31 107 VAL A C 1
ATOM 869 O O . VAL A 1 107 ? 9.632 4.197 -20.052 1.00 97.31 107 VAL A O 1
ATOM 872 N N . VAL A 1 108 ? 7.472 4.449 -19.457 1.00 97.50 108 VAL A N 1
ATOM 873 C CA . VAL A 1 108 ? 6.921 4.282 -20.812 1.00 97.50 108 VAL A CA 1
ATOM 874 C C . VAL A 1 108 ? 7.477 5.352 -21.752 1.00 97.50 108 VAL A C 1
ATOM 876 O O . VAL A 1 108 ? 8.061 5.014 -22.778 1.00 97.50 108 VAL A O 1
ATOM 879 N N . ALA A 1 109 ? 7.423 6.628 -21.359 1.00 97.50 109 ALA A N 1
ATOM 880 C CA . ALA A 1 109 ? 7.959 7.720 -22.173 1.00 97.50 109 ALA A CA 1
ATOM 881 C C . ALA A 1 109 ? 9.469 7.575 -22.453 1.00 97.50 109 ALA A C 1
ATOM 883 O O . ALA A 1 109 ? 9.942 7.862 -23.554 1.00 97.50 109 ALA A O 1
ATOM 884 N N . SER A 1 110 ? 10.242 7.106 -21.469 1.00 97.69 110 SER A N 1
ATOM 885 C CA . SER A 1 110 ? 11.667 6.807 -21.639 1.00 97.69 110 SER A CA 1
ATOM 886 C C . SER A 1 110 ? 11.889 5.658 -22.627 1.00 97.69 110 SER A C 1
A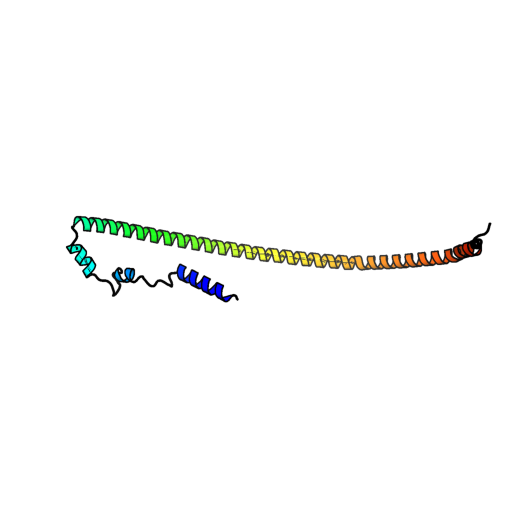TOM 888 O O . SER A 1 110 ? 12.751 5.749 -23.503 1.00 97.69 110 SER A O 1
ATOM 890 N N . MET A 1 111 ? 11.087 4.595 -22.537 1.00 97.25 111 MET A N 1
ATOM 891 C CA . MET A 1 111 ? 11.157 3.448 -23.441 1.00 97.25 111 MET A CA 1
ATOM 892 C C . MET A 1 111 ? 10.796 3.829 -24.881 1.00 97.25 111 MET A C 1
ATOM 894 O O . MET A 1 111 ? 11.489 3.408 -25.812 1.00 97.25 111 MET A O 1
ATOM 898 N N . ASP A 1 112 ? 9.801 4.694 -25.070 1.00 97.81 112 ASP A N 1
ATOM 899 C CA . ASP A 1 112 ? 9.453 5.259 -26.376 1.00 97.81 112 ASP A CA 1
ATOM 900 C C . ASP A 1 112 ? 10.605 6.102 -26.939 1.00 97.81 112 ASP A C 1
ATOM 902 O O . ASP A 1 112 ? 11.003 5.941 -28.095 1.00 97.81 112 ASP A O 1
ATOM 906 N N . ALA A 1 113 ? 11.223 6.947 -26.106 1.00 97.81 113 ALA A N 1
ATOM 907 C CA . ALA A 1 113 ? 12.372 7.755 -26.504 1.00 97.81 113 ALA A CA 1
ATOM 908 C C . ALA A 1 113 ? 13.595 6.899 -26.883 1.00 97.81 113 ALA A C 1
ATOM 910 O O . ALA A 1 113 ? 14.289 7.204 -27.858 1.00 97.81 113 ALA A O 1
ATOM 911 N N . ILE A 1 114 ? 13.865 5.821 -26.138 1.00 97.50 114 ILE A N 1
ATOM 912 C CA . ILE A 1 114 ? 14.921 4.849 -26.454 1.00 97.50 114 ILE A CA 1
ATOM 913 C C . ILE A 1 114 ? 14.617 4.158 -27.783 1.00 97.50 114 ILE A C 1
ATOM 915 O O . ILE A 1 114 ? 15.505 4.058 -28.630 1.00 97.50 114 ILE A O 1
ATOM 919 N N . THR A 1 115 ? 13.375 3.722 -27.986 1.00 97.62 115 THR A N 1
ATOM 920 C CA . THR A 1 115 ? 12.940 3.046 -29.213 1.00 97.62 115 THR A CA 1
ATOM 921 C C . THR A 1 115 ? 13.115 3.959 -30.425 1.00 97.62 115 THR A C 1
ATOM 923 O O . THR A 1 115 ? 13.783 3.573 -31.384 1.00 97.62 115 THR A O 1
ATOM 926 N N . ALA A 1 116 ? 12.650 5.208 -30.341 1.00 97.50 116 ALA A N 1
ATOM 927 C CA . ALA A 1 116 ? 12.809 6.198 -31.403 1.00 97.50 116 ALA A CA 1
ATOM 928 C C . ALA A 1 116 ? 14.288 6.503 -31.710 1.00 97.50 116 ALA A C 1
ATOM 930 O O . ALA A 1 116 ? 14.694 6.573 -32.873 1.00 97.50 116 ALA A O 1
ATOM 931 N N . LYS A 1 117 ? 15.132 6.652 -30.678 1.00 97.44 117 LYS A N 1
ATOM 932 C CA . LYS A 1 117 ? 16.581 6.847 -30.864 1.00 97.44 117 LYS A CA 1
ATOM 933 C C . LYS A 1 117 ? 17.242 5.626 -31.501 1.00 97.44 117 LYS A C 1
ATOM 935 O O . LYS A 1 117 ? 18.074 5.791 -32.390 1.00 97.44 117 LYS A O 1
ATOM 940 N N . SER A 1 118 ? 16.878 4.420 -31.071 1.00 97.56 118 SER A N 1
ATOM 941 C 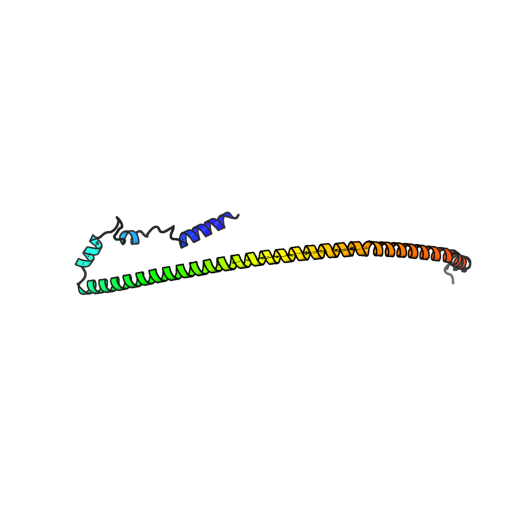CA . SER A 1 118 ? 17.384 3.164 -31.633 1.00 97.56 118 SER A CA 1
ATOM 942 C C . SER A 1 118 ? 17.033 3.045 -33.115 1.00 97.56 118 SER A C 1
ATOM 944 O O . SER A 1 118 ? 17.904 2.764 -33.938 1.00 97.56 118 SER A O 1
ATOM 946 N N . GLU A 1 119 ? 15.789 3.356 -33.482 1.00 97.31 119 GLU A N 1
ATOM 947 C CA . GLU A 1 119 ? 15.345 3.370 -34.874 1.00 97.31 119 GLU A CA 1
ATOM 948 C C . GLU A 1 119 ? 16.102 4.417 -35.700 1.00 97.31 119 GLU A C 1
ATOM 950 O O . GLU A 1 119 ? 16.628 4.099 -36.768 1.00 97.31 119 GLU A O 1
ATOM 955 N N . SER A 1 120 ? 16.272 5.633 -35.171 1.00 97.44 120 SER A N 1
ATOM 956 C CA . SER A 1 120 ? 17.071 6.676 -35.821 1.00 97.44 120 SER A CA 1
ATOM 957 C C . SER A 1 120 ? 18.517 6.234 -36.074 1.00 97.44 120 SER A C 1
ATOM 959 O O . SER A 1 120 ? 19.034 6.440 -37.175 1.00 97.44 120 SER A O 1
ATOM 961 N N . ILE A 1 121 ? 19.164 5.591 -35.096 1.00 96.75 121 ILE A N 1
ATOM 962 C CA . ILE A 1 121 ? 20.515 5.034 -35.250 1.00 96.75 121 ILE A CA 1
ATOM 963 C C . ILE A 1 121 ? 20.515 3.930 -36.312 1.00 96.75 121 ILE A C 1
ATOM 965 O O . ILE A 1 121 ? 21.402 3.887 -37.167 1.00 96.75 121 ILE A O 1
ATOM 969 N N . ASN A 1 122 ? 19.518 3.047 -36.288 1.00 96.19 122 ASN A N 1
ATOM 970 C CA . ASN A 1 122 ? 19.395 1.940 -37.227 1.00 96.19 122 ASN A CA 1
ATOM 971 C C . ASN A 1 122 ? 19.298 2.445 -38.678 1.00 96.19 122 ASN A C 1
ATOM 973 O O . ASN A 1 122 ? 20.021 1.948 -39.551 1.00 96.19 122 ASN A O 1
ATOM 977 N N . VAL A 1 123 ? 18.478 3.476 -38.908 1.00 96.50 123 VAL A N 1
ATOM 978 C CA . VAL A 1 123 ? 18.329 4.167 -40.198 1.00 96.50 123 VAL A CA 1
ATOM 979 C C . VAL A 1 123 ? 19.635 4.852 -40.609 1.00 96.50 123 VAL A C 1
ATOM 981 O O . VAL A 1 123 ? 20.101 4.648 -41.729 1.00 96.50 123 VAL A O 1
ATOM 984 N N . ALA A 1 124 ? 20.280 5.597 -39.705 1.00 95.88 124 ALA A N 1
ATOM 985 C CA . ALA A 1 124 ? 21.535 6.295 -39.996 1.00 95.88 124 ALA A CA 1
ATOM 986 C C . ALA A 1 124 ? 22.686 5.334 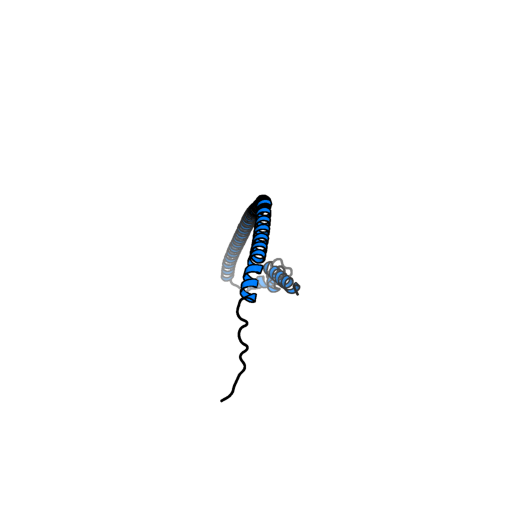-40.359 1.00 95.88 124 ALA A C 1
ATOM 988 O O . ALA A 1 124 ? 23.507 5.634 -41.227 1.00 95.88 124 ALA A O 1
ATOM 989 N N . LEU A 1 125 ? 22.741 4.151 -39.736 1.00 96.12 125 LEU A N 1
ATOM 990 C CA . LEU A 1 125 ? 23.781 3.144 -39.980 1.00 96.12 125 LEU A CA 1
ATOM 991 C C . LEU A 1 125 ? 23.476 2.197 -41.152 1.00 96.12 125 LEU A C 1
ATOM 993 O O . LEU A 1 125 ? 24.382 1.508 -41.630 1.00 96.12 125 LEU A O 1
ATOM 997 N N . ALA A 1 126 ? 22.231 2.130 -41.634 1.00 95.88 126 ALA A N 1
ATOM 998 C CA . ALA A 1 126 ? 21.838 1.297 -42.775 1.00 95.88 126 ALA A CA 1
ATOM 999 C C . ALA A 1 126 ? 22.706 1.505 -44.043 1.00 95.88 126 ALA A C 1
ATOM 1001 O O . ALA A 1 126 ? 23.226 0.510 -44.564 1.00 95.88 126 ALA A O 1
ATOM 1002 N N . PRO A 1 127 ? 22.962 2.741 -44.529 1.00 95.62 127 PRO A N 1
ATOM 1003 C CA . PRO A 1 127 ? 23.784 2.944 -45.725 1.00 95.62 127 PRO A CA 1
ATOM 1004 C C . PRO A 1 127 ? 25.244 2.525 -45.513 1.00 95.62 127 PRO A C 1
ATOM 1006 O O . PRO A 1 127 ? 25.865 1.956 -46.414 1.00 95.62 127 PRO A O 1
ATOM 1009 N N . HIS A 1 128 ? 25.791 2.748 -44.313 1.00 95.06 128 HIS A N 1
ATOM 1010 C CA . HIS A 1 128 ? 27.150 2.330 -43.972 1.00 95.06 128 HIS A CA 1
ATOM 1011 C C . HIS A 1 128 ? 27.286 0.806 -43.977 1.00 95.06 128 HIS A C 1
ATOM 1013 O O . HIS A 1 128 ? 28.229 0.292 -44.581 1.00 95.06 128 HIS A O 1
ATOM 1019 N N . ARG A 1 129 ? 26.322 0.078 -43.395 1.00 95.06 129 ARG A N 1
ATOM 1020 C CA . ARG A 1 129 ? 26.284 -1.393 -43.452 1.00 95.06 129 ARG A CA 1
ATOM 1021 C C . ARG A 1 129 ? 26.228 -1.906 -44.889 1.00 95.06 129 ARG A C 1
ATOM 1023 O O . ARG A 1 129 ? 27.044 -2.751 -45.245 1.00 95.06 129 ARG A O 1
ATOM 1030 N N . SER A 1 130 ? 25.378 -1.324 -45.740 1.00 95.31 130 SER A N 1
ATOM 1031 C CA . SER A 1 130 ? 25.317 -1.688 -47.165 1.00 95.31 130 SER A CA 1
ATOM 1032 C C . SER A 1 130 ? 26.648 -1.442 -47.891 1.00 95.31 130 SER A C 1
ATOM 1034 O O . SER A 1 130 ? 27.096 -2.265 -48.690 1.00 95.31 130 SER A O 1
ATOM 1036 N N . LYS A 1 131 ? 27.333 -0.327 -47.602 1.00 95.69 131 LYS A N 1
ATOM 1037 C CA . LYS A 1 131 ? 28.649 -0.033 -48.191 1.00 95.69 131 LYS A CA 1
ATOM 1038 C C . LYS A 1 131 ? 29.715 -1.032 -47.736 1.00 95.69 131 LYS A C 1
ATOM 1040 O O . LYS A 1 131 ? 30.499 -1.494 -48.564 1.00 95.69 131 LYS A O 1
ATOM 1045 N N . VAL A 1 132 ? 29.738 -1.375 -46.447 1.00 96.06 132 VAL A N 1
ATOM 1046 C CA . VAL A 1 132 ? 30.646 -2.390 -45.891 1.00 96.06 132 VAL A CA 1
ATOM 1047 C C . VAL A 1 132 ? 30.395 -3.749 -46.544 1.00 96.06 132 VAL A C 1
ATOM 1049 O O . VAL A 1 132 ? 31.342 -4.397 -46.980 1.00 96.06 132 VAL A O 1
ATOM 1052 N N . GLU A 1 133 ? 29.135 -4.146 -46.704 1.00 96.12 133 GLU A N 1
ATOM 1053 C CA . GLU A 1 133 ? 28.757 -5.401 -47.355 1.00 96.12 133 GLU A CA 1
ATOM 1054 C C . GLU A 1 133 ? 29.222 -5.461 -48.820 1.00 96.12 133 GLU A C 1
ATOM 1056 O O . GLU A 1 133 ? 29.838 -6.444 -49.241 1.00 96.12 133 GLU A O 1
ATOM 1061 N N . LYS A 1 134 ? 29.047 -4.369 -49.580 1.00 96.12 134 LYS A N 1
ATOM 1062 C CA . LYS A 1 134 ? 29.575 -4.253 -50.952 1.00 96.12 134 LYS A CA 1
ATOM 1063 C C . LYS A 1 134 ? 31.098 -4.395 -50.997 1.00 96.12 134 LYS A C 1
ATOM 1065 O O . LYS A 1 134 ? 31.615 -5.145 -51.824 1.00 96.12 134 LYS A O 1
ATOM 1070 N N . LEU A 1 135 ? 31.823 -3.712 -50.108 1.00 96.88 135 LEU A N 1
ATOM 1071 C CA . LEU A 1 135 ? 33.288 -3.788 -50.033 1.00 96.88 135 LEU A CA 1
ATOM 1072 C C . LEU A 1 135 ? 33.778 -5.198 -49.681 1.00 96.88 135 LEU A C 1
ATOM 1074 O O . LEU A 1 135 ? 34.735 -5.685 -50.285 1.00 96.88 135 LEU A O 1
ATOM 1078 N N . ILE A 1 136 ? 33.105 -5.881 -48.752 1.00 95.69 136 ILE A N 1
ATOM 1079 C CA . ILE A 1 136 ? 33.382 -7.287 -48.429 1.00 95.69 136 ILE A CA 1
ATOM 1080 C C . ILE A 1 136 ? 33.157 -8.168 -49.666 1.00 95.69 136 ILE A C 1
ATOM 1082 O O . ILE A 1 136 ? 33.990 -9.028 -49.966 1.00 95.69 136 ILE A O 1
ATOM 1086 N N . GLY A 1 137 ? 32.084 -7.922 -50.422 1.00 96.19 137 GLY A N 1
ATOM 1087 C CA . GLY A 1 137 ? 31.804 -8.596 -51.690 1.00 96.19 137 GLY A CA 1
ATOM 1088 C C . GLY A 1 137 ? 32.935 -8.434 -52.708 1.00 96.19 137 GLY A C 1
ATOM 1089 O O . GLY A 1 137 ? 33.442 -9.432 -53.225 1.00 96.19 137 GLY A O 1
ATOM 1090 N N . VAL A 1 138 ? 33.388 -7.198 -52.937 1.00 96.75 138 VAL A N 1
ATOM 1091 C CA . VAL A 1 138 ? 34.509 -6.891 -53.843 1.00 96.75 138 VAL A CA 1
ATOM 1092 C C . VAL A 1 138 ? 35.797 -7.571 -53.381 1.00 96.75 138 VAL A C 1
ATOM 1094 O O . VAL A 1 138 ? 36.458 -8.236 -54.176 1.00 96.75 138 VAL A O 1
ATOM 1097 N N . ARG A 1 139 ? 36.129 -7.497 -52.086 1.00 95.69 139 ARG A N 1
ATOM 1098 C CA . ARG A 1 139 ? 37.306 -8.177 -51.522 1.00 95.69 139 ARG A CA 1
ATOM 1099 C C . ARG A 1 139 ? 37.254 -9.690 -51.745 1.00 95.69 139 ARG A C 1
ATOM 1101 O O . ARG A 1 139 ? 38.279 -10.302 -52.038 1.00 95.69 139 ARG A O 1
ATOM 1108 N N . ARG A 1 140 ? 36.074 -10.307 -51.621 1.00 96.06 140 ARG A N 1
ATOM 1109 C CA . ARG A 1 140 ? 35.887 -11.742 -51.888 1.00 96.06 140 ARG A CA 1
ATOM 1110 C C . ARG A 1 140 ? 36.124 -12.081 -53.361 1.00 96.06 140 ARG A C 1
ATOM 1112 O O . ARG A 1 140 ? 36.722 -13.116 -53.640 1.00 96.06 140 ARG A O 1
ATOM 1119 N N . LEU A 1 141 ? 35.671 -11.233 -54.286 1.00 95.25 141 LEU A N 1
ATOM 1120 C CA . LEU A 1 141 ? 35.910 -11.414 -55.721 1.00 95.25 141 LEU A CA 1
ATOM 1121 C C . LEU A 1 141 ? 37.393 -11.276 -56.067 1.00 95.25 141 LEU A C 1
ATOM 1123 O O . LEU A 1 141 ? 37.924 -12.139 -56.756 1.00 95.25 141 LEU A O 1
ATOM 1127 N N . LEU A 1 142 ? 38.070 -10.263 -55.522 1.00 94.81 142 LEU A N 1
ATOM 1128 C CA . LEU A 1 142 ? 39.516 -10.080 -55.683 1.00 94.81 142 LEU A CA 1
ATOM 1129 C C . LEU A 1 142 ? 40.300 -11.309 -55.217 1.00 94.81 142 LEU A C 1
ATOM 1131 O O . LEU A 1 142 ? 41.116 -11.812 -55.975 1.00 94.81 142 LEU A O 1
ATOM 1135 N N . LYS A 1 143 ? 39.985 -11.863 -54.039 1.00 93.94 143 LYS A N 1
ATOM 1136 C CA . LYS A 1 143 ? 40.618 -13.106 -53.559 1.00 93.94 143 LYS A CA 1
ATOM 1137 C C . LYS A 1 143 ? 40.399 -14.301 -54.490 1.00 93.94 143 LYS A C 1
ATOM 1139 O O . LYS A 1 143 ? 41.275 -15.146 -54.634 1.00 93.94 143 LYS A O 1
ATOM 1144 N N . ARG A 1 144 ? 39.215 -14.412 -55.103 1.00 93.31 144 ARG A N 1
ATOM 1145 C CA . ARG A 1 144 ? 38.939 -15.476 -56.085 1.00 93.31 144 ARG A CA 1
ATOM 1146 C C . ARG A 1 144 ? 39.733 -15.264 -57.369 1.00 93.31 144 ARG A C 1
ATOM 1148 O O . ARG A 1 144 ? 40.212 -16.233 -57.940 1.00 93.31 144 ARG A O 1
ATOM 1155 N N . LEU A 1 145 ? 39.863 -14.016 -57.809 1.00 93.19 145 LEU A N 1
ATOM 1156 C CA . LEU A 1 145 ? 40.633 -13.667 -58.993 1.00 93.19 145 LEU A CA 1
ATOM 1157 C C . LEU A 1 145 ? 42.130 -13.921 -58.777 1.00 93.19 145 LEU A C 1
ATOM 1159 O O . LEU A 1 145 ? 42.761 -14.542 -59.620 1.00 93.19 145 LEU A O 1
ATOM 1163 N N . GLU A 1 146 ? 42.665 -13.515 -57.627 1.00 91.31 146 GLU A N 1
ATOM 1164 C CA . GLU A 1 146 ? 44.030 -13.820 -57.183 1.00 91.31 146 GLU A CA 1
ATOM 1165 C C . GLU A 1 146 ? 44.291 -15.330 -57.221 1.00 91.31 146 GLU A C 1
ATOM 1167 O O . GLU A 1 146 ? 45.231 -15.777 -57.871 1.00 91.31 146 GLU A O 1
ATOM 1172 N N . PHE A 1 147 ? 43.386 -16.136 -56.658 1.00 91.06 147 PHE A N 1
ATOM 1173 C CA . PHE A 1 147 ? 43.479 -17.594 -56.742 1.00 91.06 147 PHE A CA 1
ATOM 1174 C C . PHE A 1 147 ? 43.498 -18.121 -58.190 1.00 91.06 147 PHE A C 1
ATOM 1176 O O . PHE A 1 147 ? 44.260 -19.035 -58.494 1.00 91.06 147 PHE A O 1
ATOM 1183 N N . ILE A 1 148 ? 42.693 -17.550 -59.094 1.00 90.56 148 ILE A N 1
ATOM 1184 C CA . ILE A 1 148 ? 42.693 -17.922 -60.519 1.00 90.56 148 ILE A CA 1
ATOM 1185 C C . ILE A 1 148 ? 44.016 -17.553 -61.197 1.00 90.56 148 ILE A C 1
ATOM 1187 O O . ILE A 1 148 ? 44.499 -18.325 -62.017 1.00 90.56 148 ILE A O 1
ATOM 1191 N N . PHE A 1 149 ? 44.623 -16.416 -60.860 1.00 87.25 149 PHE A N 1
ATOM 1192 C CA . PHE A 1 149 ? 45.929 -16.040 -61.409 1.00 87.25 149 PHE A CA 1
ATOM 1193 C C . PHE A 1 149 ? 47.071 -16.897 -60.861 1.00 87.25 149 PHE A C 1
ATOM 1195 O O . PHE A 1 149 ? 48.010 -17.211 -61.590 1.00 87.25 149 PHE A O 1
ATOM 1202 N N . GLU A 1 150 ? 46.984 -17.321 -59.604 1.00 88.75 150 GLU A N 1
ATOM 1203 C CA . GLU A 1 150 ? 47.962 -18.229 -59.007 1.00 88.75 150 GLU A CA 1
ATOM 1204 C C . GLU A 1 150 ? 47.789 -19.682 -59.476 1.00 88.75 150 GLU A C 1
ATOM 1206 O O . GLU A 1 150 ? 48.735 -20.467 -59.412 1.00 88.75 150 GLU A O 1
ATOM 1211 N N . LEU A 1 151 ? 46.602 -20.065 -59.959 1.00 84.94 151 LEU A N 1
ATOM 1212 C CA . LEU A 1 151 ? 46.282 -21.435 -60.367 1.00 84.94 151 LEU A CA 1
ATOM 1213 C C . LEU A 1 151 ? 47.203 -21.981 -61.471 1.00 84.94 151 LEU A C 1
ATOM 1215 O O . LEU A 1 151 ? 47.733 -23.067 -61.262 1.00 84.94 151 LEU A O 1
ATOM 1219 N N . PRO A 1 152 ? 47.458 -21.289 -62.602 1.00 83.38 152 PRO A N 1
ATOM 1220 C CA . PRO A 1 152 ? 48.375 -21.775 -63.631 1.00 83.38 152 PRO A CA 1
ATOM 1221 C C . PRO A 1 152 ? 49.791 -21.996 -63.108 1.00 83.38 152 PRO A C 1
ATOM 1223 O O . PRO A 1 152 ? 50.394 -23.012 -63.422 1.00 83.38 152 PRO A O 1
ATOM 1226 N N . GLN A 1 153 ? 50.313 -21.091 -62.273 1.00 79.94 153 GLN A N 1
ATOM 1227 C CA . GLN A 1 153 ? 51.638 -21.259 -61.669 1.00 79.94 153 GLN A CA 1
ATOM 1228 C C . GLN A 1 153 ? 51.662 -22.464 -60.731 1.00 79.94 153 GLN A C 1
ATOM 1230 O O . GLN A 1 153 ? 52.556 -23.299 -60.830 1.00 79.94 153 GLN A O 1
ATOM 1235 N N . ARG A 1 154 ? 50.641 -22.602 -59.878 1.00 77.12 154 ARG A N 1
ATOM 1236 C CA . ARG A 1 154 ? 50.483 -23.761 -58.997 1.00 77.12 154 ARG A CA 1
ATOM 1237 C C . ARG A 1 154 ? 50.373 -25.057 -59.809 1.00 77.12 154 ARG A C 1
ATOM 1239 O O . ARG A 1 154 ? 51.081 -26.010 -59.514 1.00 77.12 154 ARG A O 1
ATOM 1246 N N . LEU A 1 155 ? 49.563 -25.099 -60.863 1.00 77.88 155 LEU A N 1
ATOM 1247 C CA . LEU A 1 155 ? 49.418 -26.272 -61.730 1.00 77.88 155 LEU A CA 1
ATOM 1248 C C . LEU A 1 155 ? 50.715 -26.605 -62.472 1.00 77.88 155 LEU A C 1
ATOM 1250 O O . LEU A 1 155 ? 51.094 -27.767 -62.496 1.00 77.88 155 LEU A O 1
ATOM 1254 N N . ASN A 1 156 ? 51.448 -25.607 -62.968 1.00 73.12 156 ASN A N 1
ATOM 1255 C CA . ASN A 1 156 ? 52.735 -25.808 -63.632 1.00 73.12 156 ASN A CA 1
ATOM 1256 C C . ASN A 1 156 ? 53.794 -26.343 -62.650 1.00 73.12 156 ASN A C 1
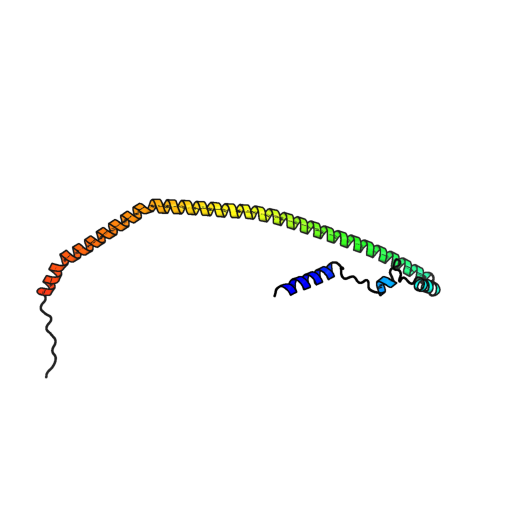ATOM 1258 O O . ASN A 1 156 ? 54.565 -27.237 -62.982 1.00 73.12 156 ASN A O 1
ATOM 1262 N N . THR A 1 157 ? 53.782 -25.884 -61.392 1.00 70.81 157 THR A N 1
ATOM 1263 C CA . THR A 1 157 ? 54.633 -26.479 -60.348 1.00 70.81 157 THR A CA 1
ATOM 1264 C C . THR A 1 157 ? 54.259 -27.925 -60.021 1.00 70.81 157 THR A C 1
ATOM 1266 O O . THR A 1 157 ? 55.133 -28.672 -59.602 1.00 70.81 157 THR A O 1
ATOM 1269 N N . TYR A 1 158 ? 53.008 -28.346 -60.239 1.00 62.09 158 TYR A N 1
ATOM 1270 C CA . TYR A 1 158 ? 52.586 -29.745 -60.083 1.00 62.09 158 TYR A CA 1
ATOM 1271 C C . TYR A 1 158 ? 52.796 -30.592 -61.350 1.00 62.09 158 TYR A C 1
ATOM 1273 O O . TYR A 1 158 ? 53.009 -31.793 -61.225 1.00 62.09 158 TYR A O 1
ATOM 1281 N N . GLU A 1 159 ? 52.776 -29.994 -62.544 1.00 57.91 159 GLU A N 1
ATOM 1282 C CA . GLU A 1 159 ? 53.080 -30.660 -63.820 1.00 57.91 159 GLU A CA 1
ATOM 1283 C C . GLU A 1 159 ? 54.592 -30.892 -63.995 1.00 57.91 159 GLU A C 1
ATOM 1285 O O . GLU A 1 159 ? 55.000 -31.927 -64.516 1.00 57.91 159 GLU A O 1
ATOM 1290 N N . PHE A 1 160 ? 55.429 -29.984 -63.474 1.00 54.72 160 PHE A N 1
ATOM 1291 C CA . PHE A 1 160 ? 56.893 -30.117 -63.434 1.00 54.72 160 PHE A CA 1
ATOM 1292 C C . PHE A 1 160 ? 57.444 -30.653 -62.104 1.00 54.72 160 PHE A C 1
ATOM 1294 O O . PHE A 1 160 ? 58.653 -30.867 -61.985 1.00 54.72 160 PHE A O 1
ATOM 1301 N N . ALA A 1 161 ? 56.596 -30.908 -61.103 1.00 52.84 161 ALA A N 1
ATOM 1302 C CA . ALA A 1 161 ? 57.016 -31.706 -59.958 1.00 52.84 161 ALA A CA 1
ATOM 1303 C C . ALA A 1 161 ? 57.214 -33.156 -60.430 1.00 52.84 161 ALA A C 1
ATOM 1305 O O . ALA A 1 161 ? 56.308 -33.715 -61.054 1.00 52.84 161 ALA A O 1
ATOM 1306 N N . PRO A 1 162 ? 58.360 -33.803 -60.141 1.00 50.56 162 PRO A N 1
ATOM 1307 C CA . PRO A 1 162 ? 58.541 -35.206 -60.484 1.00 50.56 162 PRO A CA 1
ATOM 1308 C C . PRO A 1 162 ? 57.396 -36.007 -59.860 1.00 50.56 162 PRO A C 1
ATOM 1310 O O . PRO A 1 162 ? 57.140 -35.882 -58.656 1.00 50.56 162 PRO A O 1
ATOM 1313 N N . LYS A 1 163 ? 56.689 -36.810 -60.674 1.00 56.50 163 LYS A N 1
ATOM 1314 C CA . LYS A 1 163 ? 55.716 -37.784 -60.161 1.00 56.50 163 LYS A CA 1
ATOM 1315 C C . LYS A 1 163 ? 56.402 -38.538 -59.029 1.00 56.50 163 LYS A C 1
ATOM 1317 O O . LYS A 1 163 ? 57.440 -39.164 -59.243 1.00 56.50 163 LYS A O 1
ATOM 1322 N N . ARG A 1 164 ? 55.850 -38.412 -57.821 1.00 56.75 164 ARG A N 1
ATOM 1323 C CA . ARG A 1 164 ? 56.350 -39.109 -56.637 1.00 56.75 164 ARG A CA 1
ATOM 1324 C C . ARG A 1 164 ? 56.442 -40.598 -57.010 1.00 56.75 164 ARG A C 1
ATOM 1326 O O . ARG A 1 164 ? 55.430 -41.119 -57.481 1.00 56.75 164 ARG A O 1
ATOM 1333 N N . PRO A 1 165 ? 57.607 -41.255 -56.884 1.00 44.22 165 PRO A N 1
ATOM 1334 C CA . PRO A 1 165 ? 57.714 -42.658 -57.249 1.00 44.22 165 PRO A CA 1
ATOM 1335 C C . PRO A 1 165 ? 56.757 -43.458 -56.366 1.00 44.22 165 PRO A C 1
ATOM 1337 O O . PRO A 1 165 ? 56.746 -43.292 -55.143 1.00 44.22 165 PRO A O 1
ATOM 1340 N N . GLU A 1 166 ? 55.914 -44.270 -57.004 1.00 48.06 166 GLU A N 1
ATOM 1341 C CA . GLU A 1 166 ? 55.078 -45.248 -56.321 1.00 48.06 166 GLU A CA 1
ATOM 1342 C C . GLU A 1 166 ? 55.987 -46.171 -55.510 1.00 48.06 166 GLU A C 1
ATOM 1344 O O . GLU A 1 166 ? 56.897 -46.809 -56.038 1.00 48.06 166 GLU A O 1
ATOM 1349 N N . THR A 1 167 ? 55.762 -46.218 -54.203 1.00 64.62 167 THR A N 1
ATOM 1350 C CA . THR A 1 167 ? 56.373 -47.218 -53.338 1.00 64.62 167 THR A CA 1
ATOM 1351 C C . THR A 1 167 ? 55.720 -48.572 -53.616 1.00 64.62 167 THR A C 1
ATOM 1353 O O . THR A 1 167 ? 54.580 -48.788 -53.213 1.00 64.62 167 THR A O 1
ATOM 1356 N N . TRP A 1 168 ? 56.464 -49.483 -54.240 1.00 42.59 168 TRP A N 1
ATOM 1357 C CA . TRP A 1 168 ? 56.276 -50.935 -54.144 1.00 42.59 168 TRP A CA 1
ATOM 1358 C C . TRP A 1 168 ? 57.613 -51.497 -53.635 1.00 42.59 168 TRP A C 1
ATOM 1360 O O . TRP A 1 168 ? 58.629 -51.377 -54.307 1.00 42.59 168 TRP A O 1
ATOM 1370 N N . ALA A 1 169 ? 57.753 -51.739 -52.331 1.00 50.56 169 ALA A N 1
ATOM 1371 C CA . ALA A 1 169 ? 57.406 -52.987 -51.645 1.00 50.56 169 ALA A CA 1
ATOM 1372 C C . ALA A 1 169 ? 58.284 -54.179 -52.078 1.00 50.56 169 ALA A C 1
ATOM 1374 O O . ALA A 1 169 ? 58.040 -54.765 -53.121 1.00 50.56 169 ALA A O 1
ATOM 1375 N N . GLY A 1 170 ? 59.232 -54.538 -51.199 1.00 53.12 170 GLY A N 1
ATOM 1376 C CA . GLY A 1 170 ? 59.697 -55.907 -50.933 1.00 53.12 170 GLY A CA 1
ATOM 1377 C C . GLY A 1 170 ? 60.546 -56.615 -51.993 1.00 53.12 170 GLY A C 1
ATOM 1378 O O . GLY A 1 170 ? 60.055 -56.926 -53.068 1.00 53.12 170 GLY A O 1
ATOM 1379 N N . ALA A 1 171 ? 61.777 -56.976 -51.626 1.00 43.41 171 ALA A N 1
ATOM 1380 C CA . ALA A 1 171 ? 62.231 -58.370 -51.508 1.00 43.41 171 ALA A CA 1
ATOM 1381 C C . ALA A 1 171 ? 63.761 -58.411 -51.340 1.00 43.41 171 ALA A C 1
ATOM 1383 O O . ALA A 1 171 ? 64.476 -57.822 -52.147 1.00 43.41 171 ALA A O 1
ATOM 1384 N N . ASP A 1 172 ? 64.160 -59.142 -50.296 1.00 41.53 172 ASP A N 1
ATOM 1385 C CA . ASP A 1 172 ? 65.473 -59.713 -49.954 1.00 41.53 172 ASP A CA 1
ATOM 1386 C C . ASP A 1 172 ? 66.661 -58.791 -49.616 1.00 41.53 172 ASP A C 1
ATOM 1388 O O . ASP A 1 172 ? 67.251 -58.140 -50.506 1.00 41.53 172 ASP A O 1
#

pLDDT: mean 83.87, std 15.54, range [41.53, 98.0]

Secondary structure (DSSP, 8-state):
--HHHHHHHHHHHHHHTTTT----HHHHHH-TTSTT--HHHHHHHHHHS-HHHHHHHHHHHHHHHHHHHHHHHHHHHHHHHHHHHHHHHHHHHHHHHHHHHHHHHHHHHHHHHHHHHHHHHHHHHHHHHHHHHHHHHHHHHHHHHHHHHHHHHHHHHHHSSPPPPP------